Protein AF-A0A926AAH0-F1 (afdb_monomer)

Radius of gyration: 17.16 Å; Cα contacts (8 Å, |Δi|>4): 115; chains: 1; bounding box: 46×37×42 Å

Solvent-accessible surface area (backbone atoms only — not comparable to full-atom values): 8328 Å² total; per-residue (Å²): 135,82,54,72,68,62,51,54,59,55,51,57,76,70,64,57,96,56,48,67,62,57,31,52,52,42,35,67,72,40,58,70,75,51,27,31,30,53,21,18,64,71,64,26,37,73,88,63,45,69,63,75,91,81,46,67,72,70,56,40,51,50,54,46,52,52,40,37,51,50,27,51,52,50,59,64,71,46,53,63,68,57,37,21,51,46,34,26,26,77,37,73,91,44,6,59,61,54,28,67,69,61,48,81,72,59,80,70,95,63,79,75,70,93,74,86,69,74,99,70,77,60,79,84,50,56,75,70,61,43,55,37,56,52,50,50,50,62,73,76,104

Secondary structure (DSSP, 8-state):
---HHHHHHHHHTT--TTHHHHHHHHHHTS-HHHHHHHHHHTT--TTS--STTTS-THHHHHHHHHHHHHHHHHHHHS-HHHHHHHHHHH-TTTHHHHHHH--TT---S--SSS----S---TT-HHHHHHHHHHHHHHH-

Foldseek 3Di:
DDDPVRVVVVVVVVDDPCVVVQLLVLLVPDDLLLSLLLLLLVLHHSVNHHLPDPDDDPVSVVVSVVSLLVSLVCLQPDDLVSQLSSQCSVPVVCSNVLSVVSDQQDPPVDDDDPDDDDPDDDSPPSVRRSVVSSVCSSVVD

Structure (mmCIF, N/CA/C/O backbone):
data_AF-A0A926AAH0-F1
#
_entry.id   AF-A0A926AAH0-F1
#
loop_
_atom_site.group_PDB
_atom_site.id
_atom_site.type_symbol
_atom_site.label_atom_id
_atom_site.label_alt_id
_atom_site.label_comp_id
_atom_site.label_asym_id
_atom_site.label_entity_id
_atom_site.label_seq_id
_atom_site.pdbx_PDB_ins_code
_atom_site.Cartn_x
_atom_site.Cartn_y
_atom_site.Cartn_z
_atom_site.occupancy
_atom_site.B_iso_or_equiv
_atom_site.auth_seq_id
_atom_site.auth_comp_id
_atom_site.auth_asym_id
_atom_site.auth_atom_id
_atom_site.pdbx_PDB_model_num
ATOM 1 N N . MET A 1 1 ? -33.907 7.183 -8.602 1.00 66.12 1 MET A N 1
ATOM 2 C CA . MET A 1 1 ? -32.714 8.049 -8.727 1.00 66.12 1 MET A CA 1
ATOM 3 C C . MET A 1 1 ? -32.612 8.877 -7.457 1.00 66.12 1 MET A C 1
ATOM 5 O O . MET A 1 1 ? -33.639 9.386 -7.030 1.00 66.12 1 MET A O 1
ATOM 9 N N . LEU A 1 2 ? -31.444 8.939 -6.814 1.00 70.00 2 LEU A N 1
ATOM 10 C CA . LEU A 1 2 ? -31.220 9.828 -5.666 1.00 70.00 2 LEU A CA 1
ATOM 11 C C . LEU A 1 2 ? -30.941 11.242 -6.183 1.00 70.00 2 LEU A C 1
ATOM 13 O O . LEU A 1 2 ? -30.155 11.397 -7.114 1.00 70.00 2 LEU A O 1
ATOM 17 N N . ASP A 1 3 ? -31.579 12.246 -5.585 1.00 90.75 3 ASP A N 1
ATOM 18 C CA . ASP A 1 3 ? -31.275 13.650 -5.859 1.00 90.75 3 ASP A CA 1
ATOM 19 C C . ASP A 1 3 ? -29.860 14.006 -5.367 1.00 90.75 3 ASP A C 1
ATOM 21 O O . ASP A 1 3 ? -29.383 13.471 -4.357 1.00 90.75 3 ASP A O 1
ATOM 25 N N . SER A 1 4 ? -29.183 14.915 -6.074 1.00 84.44 4 SER A N 1
ATOM 26 C CA . SER A 1 4 ? -27.788 15.284 -5.798 1.00 84.44 4 SER A CA 1
ATOM 27 C C . SER A 1 4 ? -27.598 15.808 -4.374 1.00 84.44 4 SER A C 1
ATOM 29 O O . SER A 1 4 ? -26.554 15.569 -3.763 1.00 84.44 4 SER A O 1
ATOM 31 N N . LYS A 1 5 ? -28.601 16.501 -3.821 1.00 84.38 5 LYS A N 1
ATOM 32 C CA . LYS A 1 5 ? -28.546 17.035 -2.458 1.00 84.38 5 LYS A CA 1
ATOM 33 C C . LYS A 1 5 ? -28.580 15.911 -1.422 1.00 84.38 5 LYS A C 1
ATOM 35 O O . LYS A 1 5 ? -27.759 15.885 -0.507 1.00 84.38 5 LYS A O 1
ATOM 40 N N . THR A 1 6 ? -29.467 14.936 -1.614 1.00 85.06 6 THR A N 1
ATOM 41 C CA . THR A 1 6 ? -29.583 13.761 -0.739 1.00 85.06 6 THR A CA 1
ATOM 42 C C . THR A 1 6 ? -28.346 12.864 -0.820 1.00 85.06 6 THR A C 1
ATOM 44 O O . THR A 1 6 ? -27.918 12.310 0.192 1.00 85.06 6 THR A O 1
ATOM 47 N N . ALA A 1 7 ? -27.739 12.733 -2.003 1.00 85.25 7 ALA A N 1
ATOM 48 C CA . ALA A 1 7 ? -26.475 12.017 -2.166 1.00 85.25 7 ALA A CA 1
ATOM 49 C C . ALA A 1 7 ? -25.331 12.695 -1.388 1.00 85.25 7 ALA A C 1
ATOM 51 O O . ALA A 1 7 ? -24.599 12.019 -0.665 1.00 85.25 7 ALA A O 1
ATOM 52 N N . GLY A 1 8 ? -25.225 14.028 -1.463 1.00 83.62 8 GLY A N 1
ATOM 53 C CA . GLY A 1 8 ? -24.220 14.798 -0.724 1.00 83.62 8 GLY A CA 1
ATOM 54 C C . GLY A 1 8 ? -24.369 14.698 0.798 1.00 83.62 8 GLY A C 1
ATOM 55 O O . GLY A 1 8 ? -23.381 14.537 1.509 1.00 83.62 8 GLY A O 1
ATOM 56 N N . GLU A 1 9 ? -25.597 14.735 1.319 1.00 86.50 9 GLU A N 1
ATOM 57 C CA . GLU A 1 9 ? -25.853 14.573 2.760 1.00 86.50 9 GLU A CA 1
ATOM 58 C C . GLU A 1 9 ? -25.509 13.169 3.267 1.00 86.50 9 GLU A C 1
ATOM 60 O O . GLU A 1 9 ? -24.962 13.029 4.360 1.00 86.50 9 GLU A O 1
ATOM 65 N N . ARG A 1 10 ? -25.759 12.130 2.461 1.00 83.75 10 ARG A N 1
ATOM 66 C CA . ARG A 1 10 ? -25.343 10.762 2.796 1.00 83.75 10 ARG A CA 1
ATOM 67 C C . ARG A 1 10 ? -23.826 10.606 2.791 1.00 83.75 10 ARG A C 1
ATOM 69 O O . ARG A 1 10 ? -23.304 9.942 3.676 1.00 83.75 10 ARG A O 1
ATOM 76 N N . LEU A 1 11 ? -23.117 11.242 1.856 1.00 82.81 11 LEU A N 1
ATOM 77 C CA . LEU A 1 11 ? -21.650 11.198 1.806 1.00 82.81 11 LEU A CA 1
ATOM 78 C C . LEU A 1 11 ? -20.999 11.789 3.062 1.00 82.81 11 LEU A C 1
ATOM 80 O O . LEU A 1 11 ? -20.023 11.229 3.550 1.00 82.81 11 LEU A O 1
ATOM 84 N N . LYS A 1 12 ? -21.584 12.839 3.651 1.00 82.88 12 LYS A N 1
ATOM 85 C CA . LYS A 1 12 ? -21.095 13.419 4.916 1.00 82.88 12 LYS A CA 1
ATOM 86 C C . LYS A 1 12 ? -21.113 12.432 6.086 1.00 82.88 12 LYS A C 1
ATOM 88 O O . LYS A 1 12 ? -20.329 12.582 7.012 1.00 82.88 12 LYS A O 1
ATOM 93 N N . GLN A 1 13 ? -21.970 11.408 6.054 1.00 81.88 13 GLN A N 1
ATOM 94 C CA . GLN A 1 13 ? -21.992 10.361 7.086 1.00 81.88 13 GLN A CA 1
ATOM 95 C C . GLN A 1 13 ? -20.768 9.434 7.014 1.00 81.88 13 GLN A C 1
ATOM 97 O O . GLN A 1 13 ? -20.470 8.739 7.982 1.00 81.88 13 GLN A O 1
ATOM 102 N N . PHE A 1 14 ? -20.067 9.420 5.878 1.00 78.44 14 PHE A N 1
ATOM 103 C CA . PHE A 1 14 ? -18.843 8.647 5.666 1.00 78.44 14 PHE A CA 1
ATOM 104 C C . PHE A 1 14 ? -17.570 9.481 5.873 1.00 78.44 14 PHE A C 1
ATOM 106 O O . PHE A 1 14 ? -16.472 8.930 5.822 1.00 78.44 14 PHE A O 1
ATOM 113 N N . GLU A 1 15 ? -17.702 10.788 6.112 1.00 81.19 15 GLU A N 1
ATOM 114 C CA . GLU A 1 15 ? -16.575 11.684 6.357 1.00 81.19 15 GLU A CA 1
ATOM 115 C C . GLU A 1 15 ? -16.065 11.503 7.796 1.00 81.19 15 GLU A C 1
ATOM 117 O O . GLU A 1 15 ? -16.651 11.994 8.760 1.00 81.19 15 GLU A O 1
ATOM 122 N N . ASP A 1 16 ? -14.961 10.771 7.951 1.00 82.88 16 ASP A N 1
ATOM 123 C CA . ASP A 1 16 ? -14.249 10.633 9.223 1.00 82.88 16 ASP A CA 1
ATOM 124 C C . ASP A 1 16 ? -13.051 11.592 9.243 1.00 82.88 16 ASP A C 1
ATOM 126 O O . ASP A 1 16 ? -12.060 11.398 8.537 1.00 82.88 16 ASP A O 1
ATOM 130 N N . LYS A 1 17 ? -13.142 12.639 10.073 1.00 83.19 17 LYS A N 1
ATOM 131 C CA . LYS A 1 17 ? -12.113 13.687 10.198 1.00 83.19 17 LYS A CA 1
ATOM 132 C C . LYS A 1 17 ? -10.770 13.162 10.709 1.00 83.19 17 LYS A C 1
ATOM 134 O O . LYS A 1 17 ? -9.747 13.800 10.476 1.00 83.19 17 LYS A O 1
ATOM 139 N N . ASP A 1 18 ? -10.766 12.014 11.382 1.00 88.12 18 ASP A N 1
ATOM 140 C CA . ASP A 1 18 ? -9.557 11.380 11.908 1.00 88.12 18 ASP A CA 1
ATOM 141 C C . ASP A 1 18 ? -9.107 10.181 11.058 1.00 88.12 18 ASP A C 1
ATOM 143 O O . ASP A 1 18 ? -8.173 9.470 11.443 1.00 88.12 18 ASP A O 1
ATOM 147 N N . ALA A 1 19 ? -9.726 9.953 9.892 1.00 83.44 19 ALA A N 1
ATOM 148 C CA . ALA A 1 19 ? -9.424 8.815 9.025 1.00 83.44 19 ALA A CA 1
ATOM 149 C C . ALA A 1 19 ? -7.935 8.723 8.673 1.00 83.44 19 ALA A C 1
ATOM 151 O O . ALA A 1 19 ? -7.349 7.646 8.795 1.00 83.44 19 ALA A O 1
ATOM 152 N N . GLU A 1 20 ? -7.314 9.844 8.294 1.00 84.69 20 GLU A N 1
ATOM 153 C CA . GLU A 1 20 ? -5.901 9.892 7.902 1.00 84.69 20 GLU A CA 1
ATOM 154 C C . GLU A 1 20 ? -4.977 9.553 9.079 1.00 84.69 20 GLU A C 1
ATOM 156 O O . GLU A 1 20 ? -4.063 8.739 8.941 1.00 84.69 20 GLU A O 1
ATOM 161 N N . LYS A 1 21 ? -5.248 10.101 10.271 1.00 87.81 21 LYS A N 1
ATOM 162 C CA . LYS A 1 21 ? -4.468 9.799 11.482 1.00 87.81 21 LYS A CA 1
ATOM 163 C C . LYS A 1 21 ? -4.573 8.323 11.851 1.00 87.81 21 LYS A C 1
ATOM 165 O O . LYS A 1 21 ? -3.555 7.668 12.055 1.00 87.81 21 LYS A O 1
ATOM 170 N N . ARG A 1 22 ? -5.794 7.779 11.864 1.00 90.31 22 ARG A N 1
ATOM 171 C CA . ARG A 1 22 ? -6.045 6.360 12.156 1.00 90.31 22 ARG A CA 1
ATOM 172 C C . ARG A 1 22 ? -5.388 5.447 11.123 1.00 90.31 22 ARG A C 1
ATOM 174 O O . ARG A 1 22 ? -4.885 4.385 11.472 1.00 90.31 22 ARG A O 1
ATOM 181 N N . GLN A 1 23 ? -5.395 5.839 9.851 1.00 91.44 23 GLN A N 1
ATOM 182 C CA . GLN A 1 23 ? -4.712 5.102 8.790 1.00 91.44 23 GLN A CA 1
ATOM 183 C C . GLN A 1 23 ? -3.196 5.115 9.004 1.00 91.44 23 GLN A C 1
ATOM 185 O O . GLN A 1 23 ? -2.574 4.057 8.965 1.00 91.44 23 GLN A O 1
ATOM 190 N N . ALA A 1 24 ? -2.612 6.271 9.324 1.00 89.56 24 ALA A N 1
ATOM 191 C CA . ALA A 1 24 ? -1.190 6.386 9.627 1.00 89.56 24 ALA A CA 1
ATOM 192 C C . ALA A 1 24 ? -0.778 5.543 10.848 1.00 89.56 24 ALA A C 1
ATOM 194 O O . ALA A 1 24 ? 0.276 4.912 10.825 1.00 89.56 24 ALA A O 1
ATOM 195 N N . GLU A 1 25 ? -1.603 5.483 11.896 1.00 92.94 25 GLU A N 1
ATOM 196 C CA . GLU A 1 25 ? -1.370 4.613 13.058 1.00 92.94 25 GLU A CA 1
ATOM 197 C C . GLU A 1 25 ? -1.395 3.127 12.685 1.00 92.94 25 GLU A C 1
ATOM 199 O O . GLU A 1 25 ? -0.492 2.384 13.074 1.00 92.94 25 GLU A O 1
ATOM 204 N N . ARG A 1 26 ? -2.367 2.698 11.868 1.00 94.69 26 ARG A N 1
ATOM 205 C CA . ARG A 1 26 ? -2.419 1.317 11.362 1.00 94.69 26 ARG A CA 1
ATOM 206 C C . ARG A 1 26 ? -1.192 0.969 10.525 1.00 94.69 26 ARG A C 1
ATOM 208 O O . ARG A 1 26 ? -0.628 -0.103 10.704 1.00 94.69 26 ARG A O 1
ATOM 215 N N . ILE A 1 27 ? -0.756 1.876 9.650 1.00 94.19 27 ILE A N 1
ATOM 216 C CA . ILE A 1 27 ? 0.451 1.680 8.836 1.00 94.19 27 ILE A CA 1
ATOM 217 C C . ILE A 1 27 ? 1.685 1.563 9.738 1.00 94.19 27 ILE A C 1
ATOM 219 O O . ILE A 1 27 ? 2.500 0.665 9.550 1.00 94.19 27 ILE A O 1
ATOM 223 N N . LYS A 1 28 ? 1.814 2.415 10.763 1.00 92.88 28 LYS A N 1
ATOM 224 C CA . LYS A 1 28 ? 2.930 2.359 11.723 1.00 92.88 28 LYS A CA 1
ATOM 225 C C . LYS A 1 28 ? 2.989 1.046 12.506 1.00 92.88 28 LYS A C 1
ATOM 227 O O . LYS A 1 28 ? 4.088 0.617 12.847 1.00 92.88 28 LYS A O 1
ATOM 232 N N . ALA A 1 29 ? 1.844 0.414 12.763 1.00 95.00 29 ALA A N 1
ATOM 233 C CA . ALA A 1 29 ? 1.768 -0.880 13.438 1.00 95.00 29 ALA A CA 1
ATOM 234 C C . ALA A 1 29 ? 2.239 -2.060 12.565 1.00 95.00 29 ALA A C 1
ATOM 236 O O . ALA A 1 29 ? 2.458 -3.151 13.090 1.00 95.00 29 ALA A O 1
ATOM 237 N N . LEU A 1 30 ? 2.415 -1.865 11.253 1.00 95.19 30 LEU A N 1
ATOM 238 C CA . LEU A 1 30 ? 2.920 -2.908 10.365 1.00 95.19 30 LEU A CA 1
ATOM 239 C C . LEU A 1 30 ? 4.425 -3.173 10.578 1.00 95.19 30 LEU A C 1
ATOM 241 O O . LEU A 1 30 ? 5.188 -2.251 10.923 1.00 95.19 30 LEU A O 1
ATOM 245 N N . PRO A 1 31 ? 4.885 -4.407 10.284 1.00 95.81 31 PRO A N 1
ATOM 246 C CA . PRO A 1 31 ? 6.302 -4.708 10.106 1.00 95.81 31 PRO A CA 1
ATOM 247 C C . PRO A 1 31 ? 6.961 -3.730 9.130 1.00 95.81 31 PRO A C 1
ATOM 249 O O . PRO A 1 31 ? 6.320 -3.252 8.194 1.00 95.81 31 PRO A O 1
ATOM 252 N N . GLU A 1 32 ? 8.245 -3.442 9.334 1.00 94.12 32 GLU A N 1
ATOM 253 C CA . GLU A 1 32 ? 8.970 -2.393 8.604 1.00 94.12 32 GLU A CA 1
ATOM 254 C C . GLU A 1 32 ? 8.830 -2.508 7.078 1.00 94.12 32 GLU A C 1
ATOM 256 O O . GLU A 1 32 ? 8.479 -1.531 6.422 1.00 94.12 32 GLU A O 1
ATOM 261 N N . MET A 1 33 ? 8.993 -3.714 6.528 1.00 93.88 33 MET 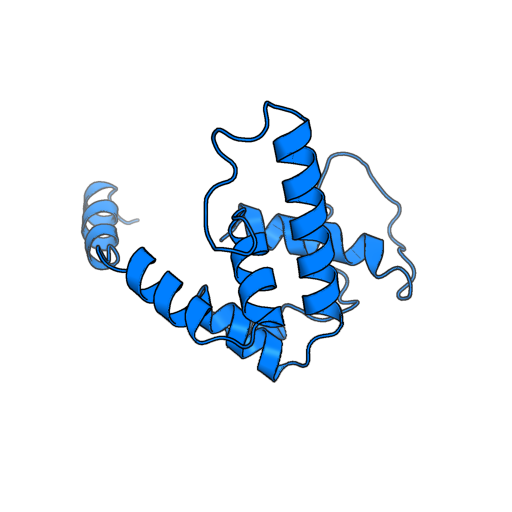A N 1
ATOM 262 C CA . MET A 1 33 ? 8.859 -3.973 5.090 1.00 93.88 33 MET A CA 1
ATOM 263 C C . MET A 1 33 ? 7.455 -3.644 4.544 1.00 93.88 33 MET A C 1
ATOM 265 O O . MET A 1 33 ? 7.312 -3.058 3.470 1.00 93.88 33 MET A O 1
ATOM 269 N N . LEU A 1 34 ? 6.397 -3.993 5.281 1.00 94.94 34 LEU A N 1
ATOM 270 C CA . LEU A 1 34 ? 5.017 -3.716 4.868 1.00 94.94 34 LEU A CA 1
ATOM 271 C C . LEU A 1 34 ? 4.651 -2.247 5.074 1.00 94.94 34 LEU A C 1
ATOM 273 O O . LEU A 1 34 ? 3.877 -1.686 4.304 1.00 94.94 34 LEU A O 1
ATOM 277 N N . ARG A 1 35 ? 5.240 -1.604 6.083 1.00 95.81 35 ARG A N 1
ATOM 278 C CA . ARG A 1 35 ? 5.065 -0.178 6.356 1.00 95.81 35 ARG A CA 1
ATOM 279 C C . ARG A 1 35 ? 5.626 0.683 5.230 1.00 95.81 35 ARG A C 1
ATOM 281 O O . ARG A 1 35 ? 4.928 1.569 4.744 1.00 95.81 35 ARG A O 1
ATOM 288 N N . THR A 1 36 ? 6.856 0.414 4.791 1.00 94.31 36 THR A N 1
ATOM 289 C CA . THR A 1 36 ? 7.473 1.140 3.669 1.00 94.31 36 THR A CA 1
ATOM 290 C C . THR A 1 36 ? 6.696 0.916 2.374 1.00 94.31 36 THR A C 1
ATOM 292 O O . THR A 1 36 ? 6.441 1.871 1.643 1.00 94.31 36 THR A O 1
ATOM 295 N N . THR A 1 37 ? 6.228 -0.314 2.144 1.00 94.94 37 THR A N 1
ATOM 296 C CA . THR A 1 37 ? 5.347 -0.664 1.019 1.00 94.94 37 THR A CA 1
ATOM 297 C C . THR A 1 37 ? 4.035 0.125 1.067 1.00 94.94 37 THR A C 1
ATOM 299 O O . THR A 1 37 ? 3.642 0.726 0.071 1.00 94.94 37 THR A O 1
ATOM 302 N N . ALA A 1 38 ? 3.373 0.195 2.225 1.00 94.88 38 ALA A N 1
ATOM 303 C CA . ALA A 1 38 ? 2.131 0.948 2.387 1.00 94.88 38 ALA A CA 1
ATOM 304 C C . ALA A 1 38 ? 2.321 2.450 2.118 1.00 94.88 38 ALA A C 1
ATOM 306 O O . ALA A 1 38 ? 1.493 3.058 1.442 1.00 94.88 38 ALA A O 1
ATOM 307 N N . PHE A 1 39 ? 3.422 3.049 2.583 1.00 93.31 39 PHE A N 1
ATOM 308 C CA . PHE A 1 39 ? 3.718 4.450 2.277 1.00 93.31 39 PHE A CA 1
ATOM 309 C C . PHE A 1 39 ? 4.021 4.684 0.797 1.00 93.31 39 PHE A C 1
ATOM 311 O O . PHE A 1 39 ? 3.536 5.664 0.234 1.00 93.31 39 PHE A O 1
ATOM 318 N N . ALA A 1 40 ? 4.755 3.778 0.150 1.00 92.44 40 ALA A N 1
ATOM 319 C CA . ALA A 1 40 ? 5.016 3.864 -1.282 1.00 92.44 40 ALA A CA 1
ATOM 320 C C . ALA A 1 40 ? 3.715 3.832 -2.104 1.00 92.44 40 ALA A C 1
ATOM 322 O O . ALA A 1 40 ? 3.555 4.644 -3.013 1.00 92.44 40 ALA A O 1
ATOM 323 N N . LEU A 1 41 ? 2.747 2.983 -1.733 1.00 91.06 41 LEU A N 1
ATOM 324 C CA . LEU A 1 41 ? 1.424 2.938 -2.374 1.00 91.06 41 LEU A CA 1
ATOM 325 C C . LEU A 1 41 ? 0.611 4.226 -2.174 1.00 91.06 41 LEU A C 1
ATOM 327 O O . LEU A 1 41 ? -0.165 4.598 -3.045 1.00 91.06 41 LEU A O 1
ATOM 331 N N . GLN A 1 42 ? 0.814 4.939 -1.064 1.00 89.56 42 GLN A N 1
ATOM 332 C CA . GLN A 1 42 ? 0.225 6.265 -0.836 1.00 89.56 42 GLN A CA 1
ATOM 333 C C . GLN A 1 42 ? 0.986 7.399 -1.544 1.00 89.56 42 GLN A C 1
ATOM 335 O O . GLN A 1 42 ? 0.691 8.575 -1.319 1.00 89.56 42 GLN A O 1
ATOM 340 N N . GLY A 1 43 ? 2.010 7.080 -2.343 1.00 87.25 43 GLY A N 1
ATOM 341 C CA . GLY A 1 43 ? 2.883 8.072 -2.960 1.00 87.25 43 GLY A CA 1
ATOM 342 C C . GLY A 1 43 ? 3.674 8.883 -1.932 1.00 87.25 43 GLY A C 1
ATOM 343 O O . GLY A 1 43 ? 3.962 10.055 -2.169 1.00 87.25 43 GLY A O 1
ATOM 344 N N . ARG A 1 44 ? 4.001 8.291 -0.779 1.00 89.31 44 ARG A N 1
ATOM 345 C CA . ARG A 1 44 ? 4.794 8.890 0.303 1.00 89.31 44 ARG A CA 1
ATOM 346 C C . ARG A 1 44 ? 6.191 8.275 0.356 1.00 89.31 44 ARG A C 1
ATOM 348 O O . ARG A 1 44 ? 6.476 7.259 -0.276 1.00 89.31 44 ARG A O 1
ATOM 355 N N . LYS A 1 45 ? 7.087 8.934 1.080 1.00 88.88 45 LYS A N 1
ATOM 356 C CA . LYS A 1 45 ? 8.433 8.438 1.376 1.00 88.88 45 LYS A CA 1
ATOM 357 C C . LYS A 1 45 ? 8.384 7.285 2.393 1.00 88.88 45 LYS A C 1
ATOM 359 O O . LYS A 1 45 ? 7.375 7.134 3.083 1.00 88.88 45 LYS A O 1
ATOM 364 N N . PRO A 1 46 ? 9.470 6.504 2.554 1.00 87.38 46 PRO A N 1
ATOM 365 C CA . PRO A 1 46 ? 9.534 5.410 3.534 1.00 87.38 46 PRO A CA 1
ATOM 366 C C . PRO A 1 46 ? 9.274 5.829 4.993 1.00 87.38 46 PRO A C 1
ATOM 368 O O . PRO A 1 46 ? 8.833 5.011 5.796 1.00 87.38 46 PRO A O 1
ATOM 371 N N . ASP A 1 47 ? 9.524 7.095 5.332 1.00 85.69 47 ASP A N 1
ATOM 372 C CA . ASP A 1 47 ? 9.253 7.701 6.643 1.00 85.69 47 ASP A CA 1
ATOM 373 C C . ASP A 1 47 ? 7.805 8.223 6.798 1.00 85.69 47 ASP A C 1
ATOM 375 O O . ASP A 1 47 ? 7.417 8.680 7.875 1.00 85.69 47 ASP A O 1
ATOM 379 N N . GLY A 1 48 ? 6.993 8.148 5.738 1.00 84.44 48 GLY A N 1
ATOM 380 C CA . GLY A 1 48 ? 5.624 8.662 5.673 1.00 84.44 48 GLY A CA 1
ATOM 381 C C . GLY A 1 48 ? 5.509 10.148 5.312 1.00 84.44 48 GLY A C 1
ATOM 382 O O . GLY A 1 48 ? 4.387 10.666 5.233 1.00 84.44 48 GLY A O 1
ATOM 383 N N . ALA A 1 49 ? 6.627 10.840 5.071 1.00 86.12 49 ALA A N 1
ATOM 384 C CA . ALA A 1 49 ? 6.626 12.225 4.617 1.00 86.12 49 ALA A CA 1
ATOM 385 C C . ALA A 1 49 ? 6.241 12.336 3.131 1.00 86.12 49 ALA A C 1
ATOM 387 O O . ALA A 1 49 ? 6.314 11.378 2.355 1.00 86.12 49 ALA A O 1
ATOM 388 N N . THR A 1 50 ? 5.814 13.525 2.710 1.00 84.81 50 THR A N 1
ATOM 389 C CA . THR A 1 50 ? 5.539 13.806 1.298 1.00 84.81 50 THR A CA 1
ATOM 390 C C . THR A 1 50 ? 6.843 14.045 0.529 1.00 84.81 50 THR A C 1
ATOM 392 O O . THR A 1 50 ? 7.867 14.442 1.087 1.00 84.81 50 THR A O 1
ATOM 395 N N . TRP A 1 51 ? 6.815 13.826 -0.787 1.00 77.38 51 TRP A N 1
ATOM 396 C CA . TRP A 1 51 ? 7.955 14.100 -1.676 1.00 77.38 51 TRP A CA 1
ATOM 397 C C . TRP A 1 51 ? 8.206 15.597 -1.939 1.00 77.38 51 TRP A C 1
ATOM 399 O O . TRP A 1 51 ? 9.148 15.945 -2.648 1.00 77.38 51 TRP A O 1
ATOM 409 N N . GLY A 1 52 ? 7.379 16.491 -1.383 1.00 69.62 52 GLY A N 1
ATOM 410 C CA . GLY A 1 52 ? 7.452 17.930 -1.632 1.00 69.62 52 GLY A CA 1
ATOM 411 C C . GLY A 1 52 ? 8.704 18.586 -1.043 1.00 69.62 52 GLY A C 1
ATOM 412 O O . GLY A 1 52 ? 9.084 18.311 0.091 1.00 69.62 52 GLY A O 1
ATOM 413 N N . GLY A 1 53 ? 9.323 19.484 -1.814 1.00 66.06 53 GLY A N 1
ATOM 414 C CA . GLY A 1 53 ? 10.374 20.401 -1.350 1.00 66.06 53 GLY A CA 1
ATOM 415 C C . GLY A 1 53 ? 11.818 19.911 -1.491 1.00 66.06 53 GLY A C 1
ATOM 416 O O . GLY A 1 53 ? 12.716 20.743 -1.520 1.00 66.06 53 GLY A O 1
ATOM 417 N N . GLU A 1 54 ? 12.056 18.605 -1.631 1.00 66.94 54 GLU A N 1
ATOM 418 C CA . GLU A 1 54 ? 13.422 18.051 -1.711 1.00 66.94 54 GLU A CA 1
ATOM 419 C C . GLU A 1 54 ? 13.884 17.775 -3.150 1.00 66.94 54 GLU A C 1
ATOM 421 O O . GLU A 1 54 ? 15.057 17.936 -3.471 1.00 66.94 54 GLU A O 1
ATOM 426 N N . PHE A 1 55 ? 12.952 17.417 -4.037 1.00 68.25 55 PHE A N 1
ATOM 427 C CA . PHE A 1 55 ? 13.233 17.117 -5.443 1.00 68.25 55 PHE A CA 1
ATOM 428 C C . PHE A 1 55 ? 12.260 17.882 -6.342 1.00 68.25 55 PHE A C 1
ATOM 430 O O . PHE A 1 55 ? 11.068 17.972 -6.044 1.00 68.25 55 PHE A O 1
ATOM 437 N N . SER A 1 56 ? 12.748 18.430 -7.456 1.00 69.25 56 SER A N 1
ATOM 438 C CA . SER A 1 56 ? 11.910 19.131 -8.433 1.00 69.25 56 SER A CA 1
ATOM 439 C C . SER A 1 56 ? 11.474 18.199 -9.574 1.00 69.25 56 SER A C 1
ATOM 441 O O . SER A 1 56 ? 12.234 17.355 -10.053 1.00 69.25 56 SER A O 1
ATOM 443 N N . GLY A 1 57 ? 10.217 18.346 -10.009 1.00 72.69 57 GLY A N 1
ATOM 444 C CA . GLY A 1 57 ? 9.675 17.771 -11.248 1.00 72.69 57 GLY A CA 1
ATOM 445 C C . GLY A 1 57 ? 9.960 16.279 -11.481 1.00 72.69 57 GLY A C 1
ATOM 446 O O . GLY A 1 57 ? 9.429 15.400 -10.794 1.00 72.69 57 GLY A O 1
ATOM 447 N N . ASN A 1 58 ? 10.770 15.998 -12.506 1.00 80.12 58 ASN A N 1
ATOM 448 C CA . ASN A 1 58 ? 11.020 14.648 -13.020 1.00 80.12 58 ASN A CA 1
ATOM 449 C C . ASN A 1 58 ? 11.704 13.721 -12.007 1.00 80.12 58 ASN A C 1
ATOM 451 O O . ASN A 1 58 ? 11.458 12.517 -12.038 1.00 80.12 58 ASN A O 1
ATOM 455 N N . GLU A 1 59 ? 12.532 14.245 -11.100 1.00 82.75 59 GLU A N 1
ATOM 456 C CA . GLU A 1 59 ? 13.254 13.400 -10.143 1.00 82.75 59 GLU A CA 1
ATOM 457 C C . GLU A 1 59 ? 12.337 12.879 -9.031 1.00 82.75 59 GLU A C 1
ATOM 459 O O . GLU A 1 59 ? 12.361 11.686 -8.726 1.00 82.75 59 GLU A O 1
ATOM 464 N N . ALA A 1 60 ? 11.455 13.733 -8.498 1.00 82.00 60 ALA A N 1
ATOM 465 C CA . ALA A 1 60 ? 10.423 13.310 -7.549 1.00 82.00 60 ALA A CA 1
ATOM 466 C C . ALA A 1 60 ? 9.515 12.235 -8.166 1.00 82.00 60 ALA A C 1
ATOM 468 O O . ALA A 1 60 ? 9.202 11.232 -7.528 1.00 82.00 60 ALA A O 1
ATOM 469 N N . THR A 1 61 ? 9.149 12.418 -9.440 1.00 82.56 61 THR A N 1
ATOM 470 C CA . THR A 1 61 ? 8.339 11.449 -10.188 1.00 82.56 61 THR A CA 1
ATOM 471 C C . THR A 1 61 ? 9.070 10.117 -10.338 1.00 82.56 61 THR A C 1
ATOM 473 O O . THR A 1 61 ? 8.503 9.075 -10.024 1.00 82.56 61 THR A O 1
ATOM 476 N N . LYS A 1 62 ? 10.344 10.143 -10.748 1.00 86.75 62 LYS A N 1
ATOM 477 C CA . LYS A 1 62 ? 11.152 8.934 -10.938 1.00 86.75 62 LYS A CA 1
ATOM 478 C C . LYS A 1 62 ? 11.295 8.134 -9.642 1.00 86.75 62 LYS A C 1
ATOM 480 O O . LYS A 1 62 ? 11.041 6.934 -9.649 1.00 86.75 62 LYS A O 1
ATOM 485 N N . ARG A 1 63 ? 11.632 8.793 -8.529 1.00 86.19 63 ARG A N 1
ATOM 486 C CA . ARG A 1 63 ? 11.775 8.118 -7.229 1.00 86.19 63 ARG A CA 1
ATOM 487 C C . ARG A 1 63 ? 10.456 7.559 -6.714 1.00 86.19 63 ARG A C 1
ATOM 489 O O . ARG A 1 63 ? 10.440 6.473 -6.141 1.00 86.19 63 ARG 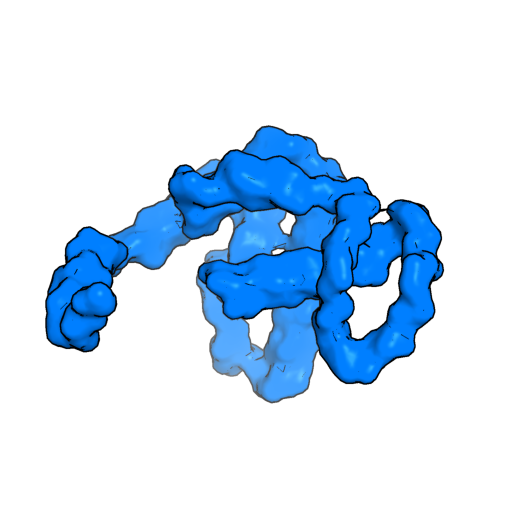A O 1
ATOM 496 N N . ARG A 1 64 ? 9.345 8.265 -6.952 1.00 85.69 64 ARG A N 1
ATOM 497 C CA . ARG A 1 64 ? 8.013 7.748 -6.628 1.00 85.69 64 ARG A CA 1
ATOM 498 C C . ARG A 1 64 ? 7.712 6.481 -7.427 1.00 85.69 64 ARG A C 1
ATOM 500 O O . ARG A 1 64 ? 7.347 5.478 -6.831 1.00 85.69 64 ARG A O 1
ATOM 507 N N . THR A 1 65 ? 7.957 6.489 -8.737 1.00 85.75 65 THR A N 1
ATOM 508 C CA . THR A 1 65 ? 7.790 5.303 -9.593 1.00 85.75 65 THR A CA 1
ATOM 509 C C . THR A 1 65 ? 8.690 4.142 -9.162 1.00 85.75 65 THR A C 1
ATOM 511 O O . THR A 1 65 ? 8.253 2.996 -9.163 1.00 85.75 65 THR A O 1
ATOM 514 N N . GLU A 1 66 ? 9.938 4.403 -8.771 1.00 89.62 66 GLU A N 1
ATOM 515 C CA . GLU A 1 66 ? 10.842 3.372 -8.240 1.00 89.62 66 GLU A CA 1
ATOM 516 C C . GLU A 1 66 ? 10.304 2.761 -6.937 1.00 89.62 66 GLU A C 1
ATOM 518 O O . GLU A 1 66 ? 10.284 1.537 -6.797 1.00 89.62 66 GLU A O 1
ATOM 523 N N . ALA A 1 67 ? 9.799 3.591 -6.019 1.00 89.25 67 ALA A N 1
ATOM 524 C CA . ALA A 1 67 ? 9.184 3.128 -4.777 1.00 89.25 67 ALA A CA 1
ATOM 525 C C . ALA A 1 67 ? 7.895 2.323 -5.026 1.00 89.25 67 ALA A C 1
ATOM 527 O O . ALA A 1 67 ? 7.706 1.270 -4.420 1.00 89.25 67 ALA A O 1
ATOM 528 N N . GLU A 1 68 ? 7.032 2.778 -5.939 1.00 88.50 68 GLU A N 1
ATOM 529 C CA . GLU A 1 68 ? 5.811 2.070 -6.356 1.00 88.50 68 GLU A CA 1
ATOM 530 C C . GLU A 1 68 ? 6.144 0.698 -6.974 1.00 88.50 68 GLU A C 1
ATOM 532 O O . GLU A 1 68 ? 5.513 -0.309 -6.647 1.00 88.50 68 GLU A O 1
ATOM 537 N N . ASN A 1 69 ? 7.174 0.626 -7.824 1.00 86.88 69 ASN A N 1
ATOM 538 C CA . ASN A 1 69 ? 7.620 -0.631 -8.427 1.00 86.88 69 ASN A CA 1
ATOM 539 C C . ASN A 1 69 ? 8.129 -1.622 -7.376 1.00 86.88 69 ASN A C 1
ATOM 541 O O . ASN A 1 69 ? 7.729 -2.789 -7.407 1.00 86.88 69 ASN A O 1
ATOM 545 N N . LEU A 1 70 ? 8.957 -1.157 -6.435 1.00 89.50 70 LEU A N 1
ATOM 546 C CA . LEU A 1 70 ? 9.450 -1.977 -5.328 1.00 89.50 70 LEU A CA 1
ATOM 547 C C . LEU A 1 70 ? 8.297 -2.455 -4.435 1.00 89.50 70 LEU A C 1
ATOM 549 O O . LEU A 1 70 ? 8.264 -3.613 -4.032 1.00 89.50 70 LEU A O 1
ATOM 553 N N . ALA A 1 71 ? 7.307 -1.597 -4.177 1.00 91.06 71 ALA A N 1
ATOM 554 C CA . ALA A 1 71 ? 6.117 -1.982 -3.429 1.00 91.06 71 ALA A CA 1
ATOM 555 C C . ALA A 1 71 ? 5.351 -3.119 -4.123 1.00 91.06 71 ALA A C 1
ATOM 557 O O . ALA A 1 71 ? 4.937 -4.078 -3.472 1.00 91.06 71 ALA A O 1
ATOM 558 N N . GLY A 1 72 ? 5.214 -3.064 -5.449 1.00 88.56 72 GLY A N 1
ATOM 559 C CA . GLY A 1 72 ? 4.611 -4.161 -6.201 1.00 88.56 72 GLY A CA 1
ATOM 560 C C . GLY A 1 72 ? 5.437 -5.452 -6.185 1.00 88.56 72 GLY A C 1
ATOM 561 O O . GLY A 1 72 ? 4.849 -6.532 -6.195 1.00 88.56 72 GLY A O 1
ATOM 562 N N . GLU A 1 73 ? 6.771 -5.372 -6.120 1.00 89.44 73 GLU A N 1
ATOM 563 C CA . GLU A 1 73 ? 7.637 -6.546 -5.911 1.00 89.44 73 GLU A CA 1
ATOM 564 C C . GLU A 1 73 ? 7.390 -7.189 -4.555 1.00 89.44 73 GLU A C 1
ATOM 566 O O . GLU A 1 73 ? 7.180 -8.401 -4.492 1.00 89.44 73 GLU A O 1
ATOM 571 N N . THR A 1 74 ? 7.336 -6.378 -3.498 1.00 91.44 74 THR A N 1
ATOM 572 C CA . THR A 1 74 ? 7.004 -6.844 -2.150 1.00 91.44 74 THR A CA 1
ATOM 573 C C . THR A 1 74 ? 5.628 -7.501 -2.116 1.00 91.44 74 THR A C 1
ATOM 575 O O . THR A 1 74 ? 5.471 -8.569 -1.538 1.00 91.44 74 THR A O 1
ATOM 578 N N . LEU A 1 75 ? 4.616 -6.921 -2.769 1.00 91.19 75 LEU A N 1
ATOM 579 C CA . LEU A 1 75 ? 3.273 -7.510 -2.802 1.00 91.19 75 LEU A CA 1
ATOM 580 C C . LEU A 1 75 ? 3.210 -8.834 -3.584 1.00 91.19 75 LEU A C 1
ATOM 582 O O . LEU A 1 75 ? 2.428 -9.722 -3.233 1.00 91.19 75 LEU A O 1
ATOM 586 N N . ASP A 1 76 ? 4.006 -8.978 -4.647 1.00 89.19 76 ASP A N 1
ATOM 587 C CA . ASP A 1 76 ? 4.085 -10.220 -5.427 1.00 89.19 76 ASP A CA 1
ATOM 588 C C . ASP A 1 76 ? 4.759 -11.365 -4.646 1.00 89.19 76 ASP A C 1
ATOM 590 O O . ASP A 1 76 ? 4.468 -12.531 -4.923 1.00 89.19 76 ASP A O 1
ATOM 594 N N . THR A 1 77 ? 5.654 -11.058 -3.700 1.00 90.56 77 THR A N 1
ATOM 595 C CA . THR A 1 77 ? 6.359 -12.055 -2.870 1.00 90.56 77 THR A CA 1
ATOM 596 C C . THR A 1 77 ? 5.742 -12.252 -1.487 1.00 90.56 77 THR A C 1
ATOM 598 O O . THR A 1 77 ? 5.956 -13.304 -0.887 1.00 90.56 77 THR A O 1
ATOM 601 N N . ALA A 1 78 ? 4.950 -11.292 -1.006 1.00 92.44 78 ALA A N 1
ATOM 602 C CA . ALA A 1 78 ? 4.238 -11.378 0.260 1.00 92.44 78 ALA A CA 1
ATOM 603 C C . ALA A 1 78 ? 3.280 -12.578 0.298 1.00 92.44 78 ALA A C 1
ATOM 605 O O . ALA A 1 78 ? 2.659 -12.970 -0.701 1.00 92.44 78 ALA A O 1
ATOM 606 N N . THR A 1 79 ? 3.117 -13.141 1.487 1.00 93.75 79 THR A N 1
ATOM 607 C CA . THR A 1 79 ? 2.059 -14.106 1.780 1.00 93.75 79 THR A CA 1
ATOM 608 C C . THR A 1 79 ? 0.685 -13.440 1.690 1.00 93.75 79 THR A C 1
ATOM 610 O O . THR A 1 79 ? 0.548 -12.214 1.663 1.00 93.75 79 THR A O 1
ATOM 613 N N . HIS A 1 80 ? -0.366 -14.256 1.617 1.00 92.69 80 HIS A N 1
ATOM 614 C CA . HIS A 1 80 ? -1.735 -13.740 1.608 1.00 92.69 80 HIS A CA 1
ATOM 615 C C . HIS A 1 80 ? -2.046 -12.931 2.875 1.00 92.69 80 HIS A C 1
ATOM 617 O O . HIS A 1 80 ? -2.515 -11.800 2.759 1.00 92.69 80 HIS A O 1
ATOM 623 N N . ASP A 1 81 ? -1.675 -13.446 4.050 1.00 95.06 81 ASP A N 1
ATOM 624 C CA . ASP A 1 81 ? -1.897 -12.773 5.335 1.00 95.06 81 ASP A CA 1
ATOM 625 C C . ASP A 1 81 ? -1.172 -11.422 5.417 1.00 95.06 81 ASP A C 1
ATOM 627 O O . ASP A 1 81 ? -1.734 -10.436 5.894 1.00 95.06 81 ASP A O 1
ATOM 631 N N . GLU A 1 82 ? 0.055 -11.336 4.897 1.00 95.44 82 GLU A N 1
ATOM 632 C CA . GLU A 1 82 ? 0.809 -10.078 4.833 1.00 95.44 82 GLU A CA 1
ATOM 633 C C . GLU A 1 82 ? 0.144 -9.059 3.903 1.00 95.44 82 GLU A C 1
ATOM 635 O O . GLU A 1 82 ? 0.024 -7.883 4.262 1.00 95.44 82 GLU A O 1
ATOM 640 N N . ARG A 1 83 ? -0.347 -9.497 2.734 1.00 95.12 83 ARG A N 1
ATOM 641 C CA . ARG A 1 83 ? -1.135 -8.635 1.839 1.00 95.12 83 ARG A CA 1
ATOM 642 C C . ARG A 1 83 ? -2.421 -8.170 2.512 1.00 95.12 83 ARG A C 1
ATOM 644 O O . ARG A 1 83 ? -2.744 -6.987 2.445 1.00 95.12 83 ARG A O 1
ATOM 651 N N . ALA A 1 84 ? -3.134 -9.069 3.186 1.00 94.94 84 ALA A N 1
ATOM 652 C CA . ALA A 1 84 ? -4.368 -8.748 3.890 1.00 94.94 84 ALA A CA 1
ATOM 653 C C . ALA A 1 84 ? -4.122 -7.748 5.024 1.00 94.94 84 ALA A C 1
ATOM 655 O O . ALA A 1 84 ? -4.884 -6.789 5.162 1.00 94.94 84 ALA A O 1
ATOM 656 N N . ALA A 1 85 ? -3.043 -7.911 5.793 1.00 96.19 85 ALA A N 1
ATOM 657 C CA . ALA A 1 85 ? -2.645 -6.970 6.834 1.00 96.19 85 ALA A CA 1
ATOM 658 C C . ALA A 1 85 ? -2.315 -5.587 6.250 1.00 96.19 85 ALA A C 1
ATOM 660 O O . ALA A 1 85 ? -2.834 -4.574 6.728 1.00 96.19 85 ALA A O 1
ATOM 661 N N . LEU A 1 86 ? -1.517 -5.541 5.178 1.00 96.56 86 LEU A N 1
ATOM 662 C CA . LEU A 1 86 ? -1.157 -4.300 4.494 1.00 96.56 86 LEU A CA 1
ATOM 663 C C . LEU A 1 86 ? -2.391 -3.582 3.934 1.00 96.56 86 LEU A C 1
ATOM 665 O O . LEU A 1 86 ? -2.607 -2.401 4.218 1.00 96.56 86 LEU A O 1
ATOM 669 N N . PHE A 1 87 ? -3.239 -4.284 3.180 1.00 95.44 87 PHE A N 1
ATOM 670 C CA . PHE A 1 87 ? -4.430 -3.674 2.600 1.00 95.44 87 PHE A CA 1
ATOM 671 C C . PHE A 1 87 ? -5.477 -3.324 3.655 1.00 95.44 87 PHE A C 1
ATOM 673 O O . PHE A 1 87 ? -6.210 -2.365 3.457 1.00 95.44 87 PHE A O 1
ATOM 680 N N . SER A 1 88 ? -5.538 -4.020 4.794 1.00 95.31 88 SER A N 1
ATOM 681 C CA . SER A 1 88 ? -6.418 -3.641 5.911 1.00 95.31 88 SER A CA 1
ATOM 682 C C . SER A 1 88 ? -5.924 -2.388 6.635 1.00 95.31 88 SER A C 1
ATOM 684 O O . SER A 1 88 ? -6.731 -1.606 7.142 1.00 95.31 88 SER A O 1
ATOM 686 N N . ALA A 1 89 ? -4.611 -2.149 6.668 1.00 95.38 89 ALA A N 1
ATOM 687 C CA . ALA A 1 89 ? -4.074 -0.904 7.206 1.00 95.38 89 ALA A CA 1
ATOM 688 C C . ALA A 1 89 ? -4.513 0.302 6.357 1.00 95.38 89 ALA A C 1
ATOM 690 O O . ALA A 1 89 ? -4.962 1.313 6.913 1.00 95.38 89 ALA A O 1
ATOM 691 N N . LEU A 1 90 ? -4.454 0.154 5.028 1.00 92.62 90 LEU A N 1
ATOM 692 C CA . LEU A 1 90 ? -4.880 1.165 4.057 1.00 92.62 90 LEU A CA 1
ATOM 693 C C . LEU A 1 90 ? -6.412 1.291 3.994 1.00 92.62 90 LEU A C 1
ATOM 695 O O . LEU A 1 90 ? -6.948 2.383 4.178 1.00 92.62 90 LEU A O 1
ATOM 699 N N . TYR A 1 91 ? -7.114 0.174 3.826 1.00 91.56 91 TYR A N 1
ATOM 700 C CA . TYR A 1 91 ? -8.556 0.076 3.600 1.00 91.56 91 TYR A CA 1
ATOM 701 C C . TYR A 1 91 ? -9.175 -0.986 4.529 1.00 91.56 91 TYR A C 1
ATOM 703 O O . TYR A 1 91 ? -9.386 -2.132 4.123 1.00 91.56 91 TYR A O 1
ATOM 711 N N . PRO A 1 92 ? -9.544 -0.624 5.775 1.00 90.00 92 PRO A N 1
ATOM 712 C CA . PRO A 1 92 ? -9.935 -1.584 6.818 1.00 90.00 92 PRO A CA 1
ATOM 713 C C . PRO A 1 92 ? -11.064 -2.547 6.451 1.00 90.00 92 PRO A C 1
ATOM 715 O O . PRO A 1 92 ? -11.130 -3.651 6.974 1.00 90.00 92 PRO A O 1
ATOM 718 N N . LYS A 1 93 ? -11.970 -2.128 5.563 1.00 88.81 93 LYS A N 1
ATOM 719 C CA . LYS A 1 93 ? -13.132 -2.926 5.146 1.00 88.81 93 LYS A CA 1
ATOM 720 C C . LYS A 1 93 ? -12.909 -3.710 3.853 1.00 88.81 93 LYS A C 1
ATOM 722 O O . LYS A 1 93 ? -13.750 -4.528 3.503 1.00 88.81 93 LYS A O 1
ATOM 727 N N . LEU A 1 94 ? -11.820 -3.436 3.136 1.00 89.31 94 LEU A N 1
ATOM 728 C CA . LEU A 1 94 ? -11.525 -4.028 1.828 1.00 89.31 94 LEU A CA 1
ATOM 729 C C . LEU A 1 94 ? -10.253 -4.875 1.837 1.00 89.31 94 LEU A C 1
ATOM 731 O O . LEU A 1 94 ? -9.989 -5.555 0.854 1.00 89.31 94 LEU A O 1
ATOM 735 N N . GLY A 1 95 ? -9.481 -4.864 2.927 1.00 90.94 95 GLY A N 1
ATOM 736 C CA . GLY A 1 95 ? -8.146 -5.452 2.961 1.00 90.94 95 GLY A CA 1
ATOM 737 C C . GLY A 1 95 ? -8.069 -6.909 2.508 1.00 90.94 95 GLY A C 1
ATOM 738 O O . GLY A 1 95 ? -7.265 -7.236 1.640 1.00 90.94 95 GLY A O 1
ATOM 739 N N . ALA A 1 96 ? -8.949 -7.766 3.030 1.00 90.12 96 ALA A N 1
ATOM 740 C CA . ALA A 1 96 ? -9.008 -9.175 2.635 1.00 90.12 96 ALA A CA 1
ATOM 741 C C . ALA A 1 96 ? -9.383 -9.351 1.152 1.00 90.12 96 ALA A C 1
ATOM 743 O O . ALA A 1 96 ? -8.721 -10.086 0.429 1.00 90.12 96 ALA A O 1
ATOM 744 N N . ILE A 1 97 ? -10.383 -8.602 0.676 1.00 90.69 97 ILE A N 1
ATOM 745 C CA . ILE A 1 97 ? -10.842 -8.657 -0.721 1.00 90.69 97 ILE A CA 1
ATOM 746 C C . ILE A 1 97 ? -9.730 -8.197 -1.672 1.00 90.69 97 ILE A C 1
ATOM 748 O O . ILE A 1 97 ? -9.523 -8.790 -2.726 1.00 90.69 97 ILE A O 1
ATOM 752 N N . LEU A 1 98 ? -8.992 -7.151 -1.297 1.00 89.44 98 LEU A N 1
ATOM 753 C CA . LEU A 1 98 ? -7.855 -6.653 -2.068 1.00 89.44 98 LEU A CA 1
ATOM 754 C C . LEU A 1 98 ? -6.695 -7.657 -2.074 1.00 89.44 98 LEU A C 1
ATOM 756 O O . LEU A 1 98 ? -6.031 -7.807 -3.097 1.00 89.44 98 LEU A O 1
ATOM 760 N N . ALA A 1 99 ? -6.479 -8.385 -0.975 1.00 91.75 99 ALA A N 1
ATOM 761 C CA . ALA A 1 99 ? -5.479 -9.449 -0.908 1.00 91.75 99 ALA A CA 1
ATOM 762 C C . ALA A 1 99 ? -5.832 -10.643 -1.805 1.00 91.75 99 ALA A C 1
ATOM 764 O O . ALA A 1 99 ? -4.941 -11.166 -2.477 1.00 91.75 99 ALA A O 1
ATOM 765 N N . ASP A 1 100 ? -7.112 -11.025 -1.857 1.00 88.19 100 ASP A N 1
ATOM 766 C CA . ASP A 1 100 ? -7.630 -12.053 -2.768 1.00 88.19 100 ASP A CA 1
ATOM 767 C C . ASP A 1 100 ? -7.533 -11.612 -4.229 1.00 88.19 100 ASP A C 1
ATOM 769 O O . ASP A 1 100 ? -7.136 -12.384 -5.099 1.00 88.19 100 ASP A O 1
ATOM 773 N N . TRP A 1 101 ? -7.870 -10.352 -4.508 1.00 84.88 101 TRP A N 1
ATOM 774 C CA . TRP A 1 101 ? -7.757 -9.775 -5.844 1.00 84.88 101 TRP A CA 1
ATOM 775 C C . TRP A 1 101 ? -6.298 -9.705 -6.315 1.00 84.88 101 TRP A C 1
ATOM 777 O O . TRP A 1 101 ? -6.007 -9.893 -7.501 1.00 84.88 101 TRP A O 1
ATOM 787 N N . TRP A 1 102 ? -5.357 -9.501 -5.389 1.00 84.38 102 TRP A N 1
ATOM 788 C CA . TRP A 1 102 ? -3.924 -9.487 -5.663 1.00 84.38 102 TRP A CA 1
ATOM 789 C C . TRP A 1 102 ? -3.348 -10.902 -5.837 1.00 84.38 102 TRP A C 1
ATOM 791 O O . TRP A 1 102 ? -2.522 -11.376 -5.055 1.00 84.38 102 TRP A O 1
ATOM 801 N N . MET A 1 103 ? -3.745 -11.586 -6.909 1.00 72.38 103 MET A N 1
ATOM 802 C CA . MET A 1 103 ? -3.136 -12.856 -7.308 1.00 72.38 103 MET A CA 1
ATOM 803 C C . MET A 1 103 ? -1.961 -12.622 -8.270 1.00 72.38 103 MET A C 1
ATOM 805 O O . MET A 1 103 ? -2.167 -12.071 -9.361 1.00 72.38 103 MET A O 1
ATOM 809 N N . PRO A 1 104 ? -0.734 -13.064 -7.933 1.00 61.59 104 PRO A N 1
ATOM 810 C CA . PRO A 1 104 ? 0.383 -13.064 -8.871 1.00 61.59 104 PRO A CA 1
ATOM 811 C C . PRO A 1 104 ? 0.021 -13.891 -10.111 1.00 61.59 104 PRO A C 1
ATOM 813 O O . PRO A 1 104 ? -0.290 -15.074 -10.003 1.00 61.59 104 PRO A O 1
ATOM 816 N N . GLY A 1 105 ? 0.050 -13.278 -11.295 1.00 54.47 105 GLY A N 1
ATOM 817 C CA . GLY A 1 105 ? -0.219 -13.989 -12.548 1.00 54.47 105 GLY A CA 1
ATOM 818 C C . GLY A 1 105 ? -1.692 -14.090 -12.957 1.00 54.47 105 GLY A C 1
ATOM 819 O O . GLY A 1 105 ? -1.973 -14.716 -13.977 1.00 54.47 105 GLY A O 1
ATOM 820 N N . SER A 1 106 ? -2.628 -13.467 -12.228 1.00 57.53 106 SER A N 1
ATOM 821 C CA . SER A 1 106 ? -3.999 -13.336 -12.733 1.00 57.53 106 SER A CA 1
ATOM 822 C C . SER A 1 106 ? -4.005 -12.408 -13.952 1.00 57.53 106 SER A C 1
ATOM 824 O O . SER A 1 106 ? -3.535 -11.268 -13.844 1.00 57.53 106 SER A O 1
ATOM 826 N N . PRO A 1 107 ? -4.492 -12.861 -15.121 1.00 55.16 107 PRO A N 1
ATOM 827 C CA . PRO A 1 107 ? -4.635 -12.000 -16.278 1.00 55.16 107 PRO A CA 1
ATOM 828 C C . PRO A 1 107 ? -5.726 -10.976 -15.969 1.00 55.16 107 PRO A C 1
ATOM 830 O O . PRO A 1 107 ? -6.916 -11.266 -16.071 1.00 55.16 107 PRO A O 1
ATOM 833 N N . VAL A 1 108 ? -5.327 -9.765 -15.579 1.00 55.91 108 VAL A N 1
ATOM 834 C CA . VAL A 1 108 ? -6.255 -8.636 -15.563 1.00 55.91 108 VAL A CA 1
ATOM 835 C C .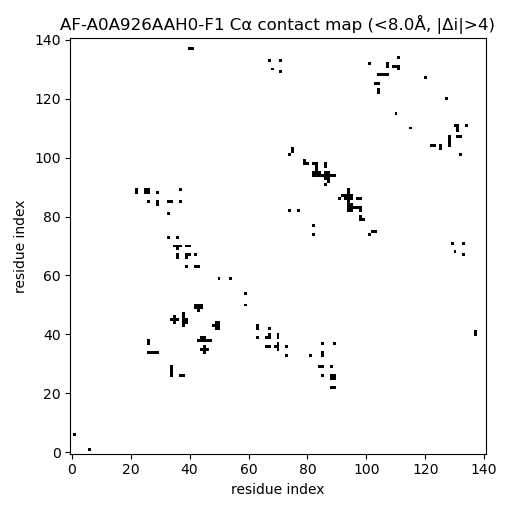 VAL A 1 108 ? -6.716 -8.398 -17.007 1.00 55.91 108 VAL A C 1
ATOM 837 O O . VAL A 1 108 ? -5.874 -8.226 -17.892 1.00 55.91 108 VAL A O 1
ATOM 840 N N . PRO A 1 109 ? -8.032 -8.427 -17.286 1.00 54.72 109 PRO A N 1
ATOM 841 C CA . PRO A 1 109 ? -8.551 -8.362 -18.652 1.00 54.72 109 PRO A CA 1
ATOM 842 C C . PRO A 1 109 ? -8.368 -6.993 -19.326 1.00 54.72 109 PRO A C 1
ATOM 844 O O . PRO A 1 109 ? -8.743 -6.836 -20.48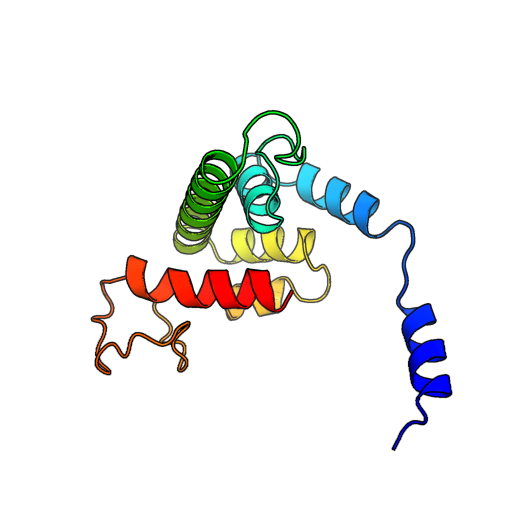7 1.00 54.72 109 PRO A O 1
ATOM 847 N N . TYR A 1 110 ? -7.778 -6.010 -18.638 1.00 48.59 110 TYR A N 1
ATOM 848 C CA . TYR A 1 110 ? -7.683 -4.634 -19.107 1.00 48.59 110 TYR A CA 1
ATOM 849 C C . TYR A 1 110 ? -6.241 -4.123 -19.098 1.00 48.59 110 TYR A C 1
ATOM 851 O O . TYR A 1 110 ? -5.494 -4.262 -18.133 1.00 48.59 110 TYR A O 1
ATOM 859 N N . GLN A 1 111 ? -5.846 -3.551 -20.235 1.00 48.75 111 GLN A N 1
ATOM 860 C CA . GLN A 1 111 ? -4.577 -2.859 -20.416 1.00 48.75 111 GLN A CA 1
ATOM 861 C C . GLN A 1 111 ? -4.668 -1.442 -19.850 1.00 48.75 111 GLN A C 1
ATOM 863 O O . GLN A 1 111 ? -5.580 -0.697 -20.203 1.00 48.75 111 GLN A O 1
ATOM 868 N N . ALA A 1 112 ? -3.672 -1.042 -19.062 1.00 45.47 112 ALA A N 1
ATOM 869 C CA . ALA A 1 112 ? -3.413 0.362 -18.775 1.00 45.47 112 ALA A CA 1
ATOM 870 C C . ALA A 1 112 ? -2.631 0.989 -19.951 1.00 45.47 112 ALA A C 1
ATOM 872 O O . ALA A 1 112 ? -1.503 0.583 -20.238 1.00 45.47 112 ALA A O 1
ATOM 873 N N . GLY A 1 113 ? -3.228 1.973 -20.636 1.00 52.09 113 GLY A N 1
ATOM 874 C CA . GLY A 1 113 ? -2.571 2.811 -21.655 1.00 52.09 113 GLY A CA 1
ATOM 875 C C . GLY A 1 113 ? -2.934 2.527 -23.125 1.00 52.09 113 GLY A C 1
ATOM 876 O O . GLY A 1 113 ? -3.533 1.514 -23.470 1.00 52.09 113 GLY A O 1
ATOM 877 N N . TYR A 1 114 ? -2.553 3.453 -24.018 1.00 51.22 114 TYR A N 1
ATOM 878 C CA . TYR A 1 114 ? -2.816 3.392 -25.472 1.00 51.22 114 TYR A CA 1
ATOM 879 C C . TYR A 1 114 ? -1.903 2.420 -26.242 1.00 51.22 114 TYR A C 1
ATOM 881 O O . TYR A 1 114 ? -2.109 2.159 -27.430 1.00 51.22 114 TYR A O 1
ATOM 889 N N . THR A 1 115 ? -0.879 1.869 -25.593 1.00 50.56 115 THR A N 1
ATOM 890 C CA . THR A 1 115 ? 0.058 0.915 -26.189 1.00 50.56 115 THR A CA 1
ATOM 891 C C . THR A 1 115 ? -0.548 -0.488 -26.191 1.00 50.56 115 THR A C 1
ATOM 893 O O . THR A 1 115 ? -0.353 -1.277 -25.269 1.00 50.56 115 THR A O 1
ATOM 896 N N . ARG A 1 116 ? -1.265 -0.819 -27.273 1.00 48.12 116 ARG A N 1
ATOM 897 C CA . ARG A 1 116 ? -1.682 -2.193 -27.607 1.00 48.12 116 ARG A CA 1
ATOM 898 C C . ARG A 1 116 ? -0.489 -3.155 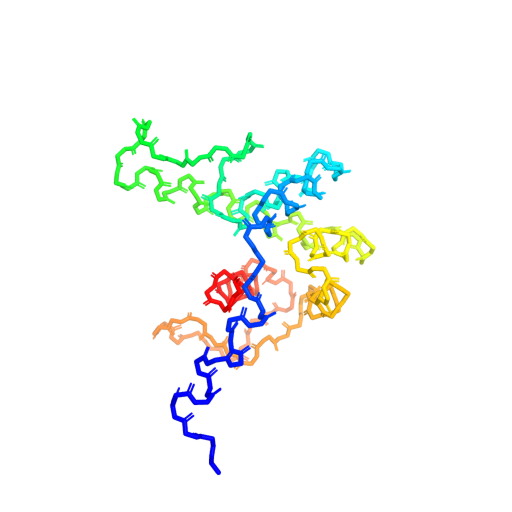-27.492 1.00 48.12 116 ARG A C 1
ATOM 900 O O . ARG A 1 116 ? 0.383 -3.156 -28.359 1.00 48.12 116 ARG A O 1
ATOM 907 N N . LYS A 1 117 ? -0.461 -4.025 -26.480 1.00 50.56 117 LYS A N 1
ATOM 908 C CA . LYS A 1 117 ? 0.369 -5.245 -26.485 1.00 50.56 117 LYS A CA 1
ATOM 909 C C . LYS A 1 117 ? -0.493 -6.470 -26.782 1.00 50.56 117 LYS A C 1
ATOM 911 O O . LYS A 1 117 ? -1.605 -6.593 -26.280 1.00 50.56 117 LYS A O 1
ATOM 916 N N . ALA A 1 118 ? 0.017 -7.344 -27.645 1.00 46.84 118 ALA A N 1
ATOM 917 C CA . ALA A 1 118 ? -0.677 -8.538 -28.108 1.00 46.84 118 ALA A CA 1
ATOM 918 C C . ALA A 1 118 ? -1.114 -9.439 -26.937 1.00 46.84 118 ALA A C 1
ATOM 920 O O . ALA A 1 118 ? -0.394 -9.582 -25.952 1.00 46.84 118 ALA A O 1
ATOM 921 N N . PHE A 1 119 ? -2.288 -10.050 -27.098 1.00 51.97 119 PHE A N 1
ATOM 922 C CA . PHE A 1 119 ? -3.116 -10.834 -26.167 1.00 51.97 119 PHE A CA 1
ATOM 923 C C . PHE A 1 119 ? -2.461 -12.025 -25.428 1.00 51.97 119 PHE A C 1
ATOM 925 O O . PHE A 1 119 ? -3.169 -12.869 -24.886 1.00 51.97 119 PHE A O 1
ATOM 932 N N . ARG A 1 120 ? -1.134 -12.159 -25.412 1.00 54.53 120 ARG A N 1
ATOM 933 C CA . ARG A 1 120 ? -0.425 -13.278 -24.778 1.00 54.53 120 ARG A CA 1
ATOM 934 C C . ARG A 1 120 ? 0.853 -12.775 -24.119 1.00 54.53 120 ARG A C 1
ATOM 936 O O . ARG A 1 120 ? 1.926 -12.810 -24.711 1.00 54.53 120 ARG A O 1
ATOM 943 N N . VAL A 1 121 ? 0.725 -12.284 -22.892 1.00 54.12 121 VAL A N 1
ATOM 944 C CA . VAL A 1 121 ? 1.872 -12.164 -21.989 1.00 54.12 121 VAL A CA 1
ATOM 945 C C . VAL A 1 121 ? 2.065 -13.543 -21.369 1.00 54.12 121 VAL A C 1
ATOM 947 O O . VAL A 1 121 ? 1.111 -14.121 -20.849 1.00 54.12 121 VAL A O 1
ATOM 950 N N . ALA A 1 122 ? 3.262 -14.107 -21.500 1.00 59.66 122 ALA A N 1
ATOM 951 C CA . ALA A 1 122 ? 3.568 -15.400 -20.908 1.00 59.66 122 ALA A CA 1
ATOM 952 C C . ALA A 1 122 ? 3.446 -15.316 -19.364 1.00 59.66 122 ALA A C 1
ATOM 954 O O . ALA A 1 122 ? 3.785 -14.275 -18.794 1.00 59.66 122 ALA A O 1
ATOM 955 N N . PRO A 1 123 ? 2.934 -16.358 -18.674 1.00 58.25 123 PRO A N 1
ATOM 956 C CA . PRO A 1 123 ? 2.651 -16.311 -17.229 1.00 58.25 123 PRO A CA 1
ATOM 957 C C . PRO A 1 123 ? 3.871 -16.016 -16.339 1.00 58.25 123 PRO A C 1
ATOM 959 O O . PRO A 1 123 ? 3.729 -15.646 -15.176 1.00 58.25 123 PRO A O 1
ATOM 962 N N . ASP A 1 124 ? 5.075 -16.191 -16.877 1.00 64.12 124 ASP A N 1
ATOM 963 C CA . ASP A 1 124 ? 6.365 -15.947 -16.235 1.00 64.12 124 ASP A CA 1
ATOM 964 C C . ASP A 1 124 ? 6.775 -14.460 -16.224 1.00 64.12 124 ASP A C 1
ATOM 966 O O . ASP A 1 124 ? 7.626 -14.055 -15.432 1.00 64.12 124 ASP A O 1
ATOM 970 N N . ARG A 1 125 ? 6.132 -13.611 -17.035 1.00 63.78 125 ARG A N 1
ATOM 971 C CA . ARG A 1 125 ? 6.393 -12.163 -17.118 1.00 63.78 125 ARG A CA 1
ATOM 972 C C . ARG A 1 125 ? 5.626 -11.365 -16.061 1.00 63.78 125 ARG A C 1
ATOM 974 O O . ARG A 1 125 ? 4.726 -10.578 -16.366 1.00 63.78 125 ARG A O 1
ATOM 981 N N . ARG A 1 126 ? 6.002 -11.566 -14.791 1.00 64.12 126 ARG A N 1
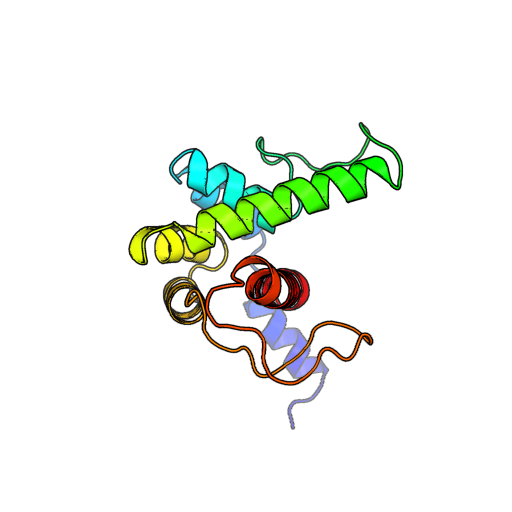ATOM 982 C CA . ARG A 1 126 ? 5.399 -10.898 -13.616 1.00 64.12 126 ARG A CA 1
ATOM 983 C C . ARG A 1 126 ? 5.519 -9.370 -13.654 1.00 64.12 126 ARG A C 1
ATOM 985 O O . ARG A 1 126 ? 4.611 -8.683 -13.195 1.00 64.12 126 ARG A O 1
ATOM 992 N N . ASP A 1 127 ? 6.588 -8.852 -14.258 1.00 64.50 127 ASP A N 1
ATOM 993 C CA . ASP A 1 127 ? 6.837 -7.420 -14.468 1.00 64.50 127 ASP A CA 1
ATOM 994 C C . ASP A 1 127 ? 5.696 -6.742 -15.243 1.00 64.50 127 ASP A C 1
ATOM 996 O O . ASP A 1 127 ? 5.212 -5.681 -14.855 1.00 64.50 127 ASP A O 1
ATOM 1000 N N . ILE A 1 128 ? 5.207 -7.394 -16.302 1.00 62.91 128 ILE A N 1
ATOM 1001 C CA . ILE A 1 128 ? 4.186 -6.835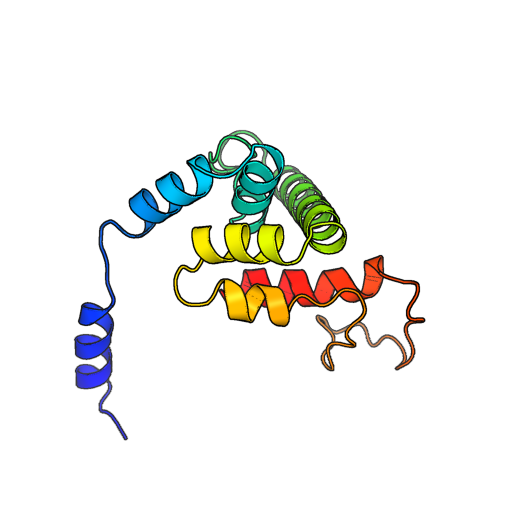 -17.198 1.00 62.91 128 ILE A CA 1
ATOM 1002 C C . ILE A 1 128 ? 2.784 -6.880 -16.569 1.00 62.91 128 ILE A C 1
ATOM 1004 O O . ILE A 1 128 ? 1.970 -5.994 -16.819 1.00 62.91 128 ILE A O 1
ATOM 1008 N N . LEU A 1 129 ? 2.490 -7.892 -15.746 1.00 63.41 129 LEU A N 1
ATOM 1009 C CA . LEU A 1 129 ? 1.187 -8.048 -15.082 1.00 63.41 129 LEU A CA 1
ATOM 1010 C C . LEU A 1 129 ? 1.047 -7.178 -13.820 1.00 63.41 129 LEU A C 1
ATOM 1012 O O . LEU A 1 129 ? -0.059 -6.984 -13.319 1.00 63.41 129 LEU A O 1
ATOM 1016 N N . ARG A 1 130 ? 2.153 -6.663 -13.273 1.00 69.81 130 ARG A N 1
ATOM 1017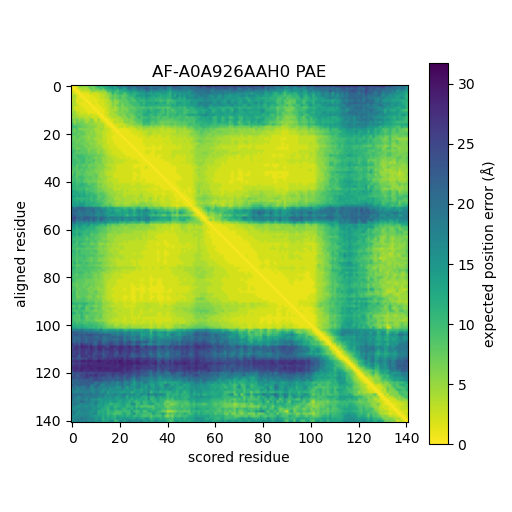 C CA . ARG A 1 130 ? 2.177 -5.807 -12.077 1.00 69.81 130 ARG A CA 1
ATOM 1018 C C . ARG A 1 130 ? 1.777 -4.364 -12.371 1.00 69.81 130 ARG A C 1
ATOM 1020 O O . ARG A 1 130 ? 0.983 -3.803 -11.624 1.00 69.81 130 ARG A O 1
ATOM 1027 N N . THR A 1 131 ? 2.292 -3.779 -13.455 1.00 66.50 131 THR A N 1
ATOM 1028 C CA . THR A 1 131 ? 2.041 -2.375 -13.824 1.00 66.50 131 THR A CA 1
ATOM 1029 C C . THR A 1 131 ? 0.551 -2.007 -13.883 1.00 66.50 131 THR A C 1
ATOM 1031 O O . THR A 1 131 ? 0.186 -1.017 -13.253 1.00 66.50 131 THR A O 1
ATOM 1034 N N . PRO A 1 132 ? -0.336 -2.771 -14.559 1.00 65.12 132 PRO A N 1
ATOM 1035 C CA . PRO A 1 132 ? -1.762 -2.449 -14.567 1.00 65.12 132 PRO A CA 1
ATOM 1036 C C . PRO A 1 132 ? -2.412 -2.604 -13.185 1.00 65.12 132 PRO A C 1
ATOM 1038 O O . PRO A 1 132 ? -3.185 -1.741 -12.802 1.00 65.12 132 PRO A O 1
ATOM 1041 N N . ARG A 1 133 ? -2.046 -3.620 -12.386 1.00 69.88 133 ARG A N 1
ATOM 1042 C CA . ARG A 1 133 ? -2.612 -3.822 -11.035 1.00 69.88 133 ARG A CA 1
ATOM 1043 C C . ARG A 1 133 ? -2.246 -2.694 -10.068 1.00 69.88 133 ARG A C 1
ATOM 1045 O O . ARG A 1 133 ? -3.103 -2.240 -9.317 1.00 69.88 133 ARG A O 1
ATOM 1052 N N . LEU A 1 134 ? -0.993 -2.231 -10.096 1.00 69.19 134 LEU A N 1
ATOM 1053 C CA . LEU A 1 134 ? -0.567 -1.056 -9.328 1.00 69.19 134 LEU A CA 1
ATOM 1054 C C . LEU A 1 134 ? -1.268 0.214 -9.818 1.00 69.19 134 LEU A C 1
ATOM 1056 O O . LEU A 1 134 ? -1.722 1.001 -8.998 1.00 69.19 134 LEU A O 1
ATOM 1060 N N . SER A 1 135 ? -1.378 0.402 -11.136 1.00 69.19 135 SER A N 1
ATOM 1061 C CA . SER A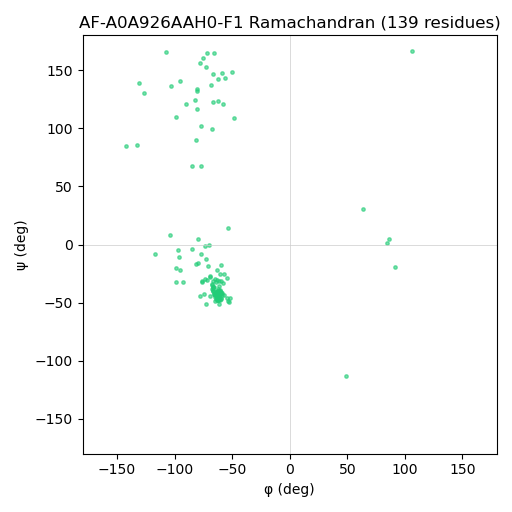 1 135 ? -2.052 1.566 -11.720 1.00 69.19 135 SER A CA 1
ATOM 1062 C C . SER A 1 135 ? -3.534 1.613 -11.337 1.00 69.19 135 SER A C 1
ATOM 1064 O O . SER A 1 135 ? -3.997 2.648 -10.867 1.00 69.19 135 SER A O 1
ATOM 1066 N N . ASP A 1 136 ? -4.250 0.491 -11.445 1.00 67.00 136 ASP A N 1
ATOM 1067 C CA . ASP A 1 136 ? -5.645 0.376 -11.016 1.00 67.00 136 ASP A CA 1
ATOM 1068 C C . ASP A 1 136 ? -5.773 0.641 -9.513 1.00 67.00 136 ASP A C 1
ATOM 1070 O O . ASP A 1 136 ? -6.624 1.418 -9.098 1.00 67.00 136 ASP A O 1
ATOM 1074 N N . PHE A 1 137 ? -4.897 0.064 -8.687 1.00 67.25 137 PHE A N 1
ATOM 1075 C CA . PHE A 1 137 ? -4.930 0.281 -7.242 1.00 67.25 137 PHE A CA 1
ATOM 1076 C C . PHE A 1 137 ? -4.721 1.755 -6.864 1.00 67.25 137 PHE A C 1
ATOM 1078 O O . PHE A 1 137 ? -5.496 2.290 -6.082 1.00 67.25 137 PHE A O 1
ATOM 1085 N N . ILE A 1 138 ? -3.715 2.415 -7.447 1.00 69.00 138 ILE A N 1
ATOM 1086 C CA . ILE A 1 138 ? -3.338 3.806 -7.138 1.00 69.00 138 ILE A CA 1
ATOM 1087 C C . ILE A 1 138 ? -4.342 4.825 -7.707 1.00 69.00 138 ILE A C 1
ATOM 1089 O O . ILE A 1 138 ? -4.475 5.923 -7.172 1.00 69.00 138 ILE A O 1
ATOM 1093 N N . HIS A 1 139 ? -5.018 4.517 -8.819 1.00 64.38 139 HIS A N 1
ATOM 1094 C CA . HIS A 1 139 ? -5.965 5.448 -9.446 1.00 64.38 139 HIS A CA 1
ATOM 1095 C C . HIS A 1 139 ? -7.423 5.235 -9.029 1.00 64.38 139 HIS A C 1
ATOM 1097 O O . HIS A 1 139 ? -8.224 6.158 -9.182 1.00 64.38 139 HIS A O 1
ATOM 1103 N N . VAL A 1 140 ? -7.785 4.044 -8.545 1.00 64.00 140 VAL A N 1
ATOM 1104 C CA . VAL A 1 140 ? -9.157 3.729 -8.114 1.00 64.00 140 VAL A CA 1
ATOM 1105 C C . VAL A 1 140 ? -9.359 3.973 -6.617 1.00 64.00 140 VAL A C 1
ATOM 1107 O O . VAL A 1 140 ? -10.469 4.340 -6.224 1.00 64.00 140 VAL A O 1
ATOM 1110 N N . PHE A 1 141 ? -8.324 3.779 -5.796 1.00 54.78 141 PHE A N 1
ATOM 1111 C CA . PHE A 1 141 ? -8.399 3.850 -4.333 1.00 54.78 141 PHE A CA 1
ATOM 1112 C C . PHE A 1 141 ? -7.472 4.910 -3.734 1.00 54.78 141 PHE A C 1
ATOM 1114 O O . PHE A 1 141 ? -7.701 5.246 -2.545 1.00 54.78 141 PHE A O 1
#

Mean predicted aligned error: 9.31 Å

Sequence (141 aa):
MLDSKTAGERLKQFEDKDAEKRQAERIKALPEMLRTTAFALQGRKPDGATWGGEFSGNEATKRRTEAENLAGETLDTATHDERAALFSALYPKLGAILADWWMPGSPVPYQAGYTRKAFRVAPDRRDILRTPRLSDFIHVF

pLDDT: mean 79.73, std 14.58, range [45.47, 96.56]